Protein AF-A0A8H7NH03-F1 (afdb_monomer_lite)

Foldseek 3Di:
DDPPPPPDDPDDDQVPADDDPPDDPSDNACVVHNPDPCPPVVVPDPVVVVVVVVD

Structure (mmCIF, N/CA/C/O backbone):
data_AF-A0A8H7NH03-F1
#
_entry.id   AF-A0A8H7NH03-F1
#
loop_
_atom_site.group_PDB
_atom_site.id
_atom_site.type_symbol
_atom_site.label_atom_id
_atom_site.label_alt_id
_atom_site.label_comp_id
_atom_site.label_asym_id
_atom_site.label_entity_id
_atom_site.label_seq_id
_atom_site.pdbx_PDB_ins_code
_atom_site.Cartn_x
_atom_site.Cartn_y
_atom_site.Cartn_z
_atom_site.occupancy
_atom_site.B_iso_or_equiv
_atom_site.auth_seq_id
_atom_site.auth_comp_id
_atom_site.auth_asym_id
_atom_site.auth_atom_id
_atom_site.pdbx_PDB_model_num
ATOM 1 N N . MET A 1 1 ? -31.881 -7.469 7.420 1.00 36.00 1 MET A N 1
ATOM 2 C CA . MET A 1 1 ? -30.460 -7.068 7.465 1.00 36.00 1 MET A CA 1
ATOM 3 C C . MET A 1 1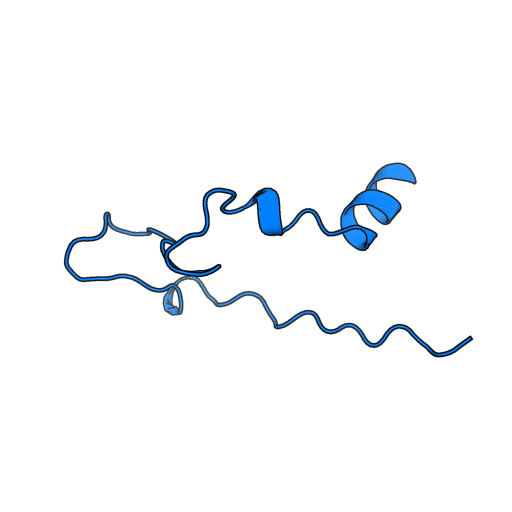 ? -29.694 -8.063 6.603 1.00 36.00 1 MET A C 1
ATOM 5 O O . MET A 1 1 ? -29.566 -9.209 7.010 1.00 36.00 1 MET A O 1
ATOM 9 N N . ALA A 1 2 ? -29.345 -7.708 5.366 1.00 32.66 2 ALA A N 1
ATOM 10 C CA . ALA A 1 2 ? -28.617 -8.624 4.484 1.00 32.66 2 ALA A CA 1
ATOM 11 C C . ALA A 1 2 ? -27.163 -8.768 4.975 1.00 32.66 2 ALA A C 1
ATOM 13 O O . ALA A 1 2 ? -26.607 -7.778 5.460 1.00 32.66 2 ALA A O 1
ATOM 14 N N . PRO A 1 3 ? -26.547 -9.959 4.885 1.00 39.78 3 PRO A N 1
ATOM 15 C CA . PRO A 1 3 ? -25.151 -10.124 5.258 1.00 39.78 3 PRO A CA 1
ATOM 16 C C . PRO A 1 3 ? -24.291 -9.280 4.314 1.00 39.78 3 PRO A C 1
ATOM 18 O O . PRO A 1 3 ? -24.435 -9.359 3.092 1.00 39.78 3 PRO A O 1
ATOM 21 N N . ILE A 1 4 ? -23.410 -8.454 4.879 1.00 50.34 4 ILE A N 1
ATOM 22 C CA . ILE A 1 4 ? -22.385 -7.745 4.113 1.00 50.34 4 ILE A CA 1
ATOM 23 C C . ILE A 1 4 ? -21.473 -8.831 3.543 1.00 50.34 4 ILE A C 1
ATOM 25 O O . ILE A 1 4 ? -20.695 -9.453 4.263 1.00 50.34 4 ILE A O 1
ATOM 29 N N . LYS A 1 5 ? -21.638 -9.126 2.255 1.00 42.03 5 LYS A N 1
ATOM 30 C CA . LYS A 1 5 ? -20.766 -10.037 1.520 1.00 42.03 5 LYS A CA 1
ATOM 31 C C . LYS A 1 5 ? -19.371 -9.415 1.549 1.00 42.03 5 LYS A C 1
ATOM 33 O O . LYS A 1 5 ? -19.216 -8.293 1.074 1.00 42.03 5 LYS A O 1
ATOM 38 N N . SER A 1 6 ? -18.390 -10.102 2.135 1.00 47.75 6 SER A N 1
ATOM 39 C CA . SER A 1 6 ? -17.000 -9.651 2.072 1.00 47.75 6 SER A CA 1
ATOM 40 C C . SER A 1 6 ? -16.591 -9.618 0.598 1.00 47.75 6 SER A C 1
ATOM 42 O O . SER A 1 6 ? -16.458 -10.658 -0.044 1.00 47.75 6 SER A O 1
ATOM 44 N N . LEU A 1 7 ? -16.518 -8.411 0.037 1.00 49.12 7 LEU A N 1
ATOM 45 C CA . LEU A 1 7 ? -16.027 -8.119 -1.312 1.00 49.12 7 LEU A CA 1
ATOM 46 C C . LEU A 1 7 ? -14.512 -7.880 -1.280 1.00 49.12 7 LEU A C 1
ATOM 48 O O . LEU A 1 7 ? -13.975 -7.141 -2.101 1.00 49.12 7 LEU A O 1
ATOM 52 N N . GLU A 1 8 ? -13.811 -8.456 -0.307 1.00 60.09 8 GLU A N 1
ATOM 53 C CA . GLU A 1 8 ? -12.365 -8.343 -0.229 1.00 60.09 8 GLU A CA 1
ATOM 54 C C . GLU A 1 8 ? -11.767 -9.283 -1.274 1.00 60.09 8 GLU A C 1
ATOM 56 O O . GLU A 1 8 ? -11.712 -10.501 -1.093 1.00 60.09 8 GLU A O 1
ATOM 61 N N . LYS A 1 9 ? -11.351 -8.717 -2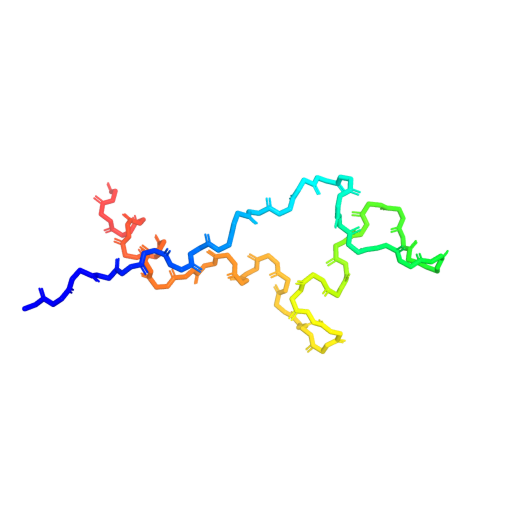.414 1.00 67.00 9 LYS A N 1
ATOM 62 C CA . LYS A 1 9 ? -10.413 -9.414 -3.295 1.00 67.00 9 LYS A CA 1
ATOM 63 C C . LYS A 1 9 ? -9.205 -9.817 -2.437 1.00 67.00 9 LYS A C 1
ATOM 65 O O . LYS A 1 9 ? -8.703 -8.965 -1.698 1.00 67.00 9 LYS A O 1
ATOM 70 N N . PRO A 1 10 ? -8.751 -11.080 -2.508 1.00 76.69 10 PRO A N 1
ATOM 71 C CA . PRO A 1 10 ? -7.528 -11.477 -1.828 1.00 76.69 10 PRO A CA 1
ATOM 72 C C . PRO A 1 10 ? -6.394 -10.546 -2.265 1.00 76.69 10 PRO A C 1
ATOM 74 O O . PRO A 1 10 ? -6.333 -10.133 -3.426 1.00 76.69 10 PRO A O 1
ATOM 77 N N . ARG A 1 11 ? -5.540 -10.166 -1.308 1.00 85.62 11 ARG A N 1
ATOM 78 C CA . ARG A 1 11 ? -4.354 -9.362 -1.609 1.00 85.62 11 ARG A CA 1
ATOM 79 C C . ARG A 1 11 ? -3.474 -10.161 -2.575 1.00 85.62 11 ARG A C 1
ATOM 81 O O . ARG A 1 11 ? -3.315 -11.356 -2.328 1.00 85.62 11 ARG A O 1
ATOM 88 N N . PRO A 1 12 ? -2.945 -9.535 -3.640 1.00 90.69 12 PRO A N 1
ATOM 89 C CA . PRO A 1 12 ? -2.032 -10.224 -4.537 1.00 90.69 12 PRO A CA 1
ATOM 90 C C . PRO A 1 12 ? -0.794 -10.674 -3.766 1.00 90.69 12 PRO A C 1
ATOM 92 O O . PRO A 1 12 ? -0.361 -10.004 -2.817 1.00 90.69 12 PRO A O 1
ATOM 95 N N . GLU A 1 13 ? -0.220 -11.790 -4.190 1.00 93.50 13 GLU A N 1
ATOM 96 C CA . GLU A 1 13 ? 1.109 -12.179 -3.742 1.00 93.50 13 GLU A CA 1
ATOM 97 C C . GLU A 1 13 ? 2.145 -11.158 -4.220 1.00 93.50 13 GLU A C 1
ATOM 99 O O . GLU A 1 13 ? 1.938 -10.414 -5.182 1.00 93.50 13 GLU A O 1
ATOM 104 N N . PHE A 1 14 ? 3.309 -11.135 -3.574 1.00 91.94 14 PHE A N 1
ATOM 105 C CA . PHE A 1 14 ? 4.370 -10.196 -3.946 1.00 91.94 14 PHE A CA 1
ATOM 106 C C . PHE A 1 14 ? 4.796 -10.339 -5.420 1.00 91.94 14 PHE A C 1
ATOM 108 O O . PHE A 1 14 ? 5.058 -9.347 -6.093 1.00 91.94 14 PHE A O 1
ATOM 115 N N . SER A 1 15 ? 4.811 -11.569 -5.944 1.00 93.00 15 SER A N 1
ATOM 116 C CA . SER A 1 15 ? 5.119 -11.861 -7.351 1.00 93.00 15 SER A CA 1
ATOM 117 C C . SER A 1 15 ? 4.042 -11.409 -8.341 1.00 93.00 15 SER A C 1
ATOM 119 O O . SER A 1 15 ? 4.279 -11.447 -9.544 1.00 93.00 15 SER A O 1
ATOM 121 N N . GLU A 1 16 ? 2.858 -11.037 -7.853 1.00 92.19 16 GLU A N 1
ATOM 122 C CA . GLU A 1 16 ? 1.714 -10.599 -8.659 1.00 92.19 16 GLU A CA 1
ATOM 123 C C . GLU A 1 16 ? 1.539 -9.071 -8.639 1.00 92.19 16 GLU A C 1
ATOM 125 O O . GLU A 1 16 ? 0.598 -8.550 -9.243 1.00 92.19 16 GLU A O 1
ATOM 130 N N . LEU A 1 17 ? 2.421 -8.340 -7.946 1.00 93.00 17 LEU A N 1
ATOM 131 C CA . LEU A 1 17 ? 2.384 -6.882 -7.928 1.00 93.00 17 LEU A CA 1
ATOM 132 C C . LEU A 1 17 ? 2.675 -6.308 -9.324 1.00 93.00 17 LEU A C 1
ATOM 134 O O . LEU A 1 17 ? 3.563 -6.812 -10.020 1.00 93.00 17 LEU A O 1
ATOM 138 N N . PRO A 1 18 ? 1.971 -5.238 -9.739 1.00 92.75 18 PRO A N 1
ATOM 139 C CA . PRO A 1 18 ? 2.323 -4.531 -10.959 1.00 92.75 18 PRO A CA 1
ATOM 140 C C . PRO A 1 18 ? 3.734 -3.950 -10.831 1.00 92.75 18 PRO A C 1
ATOM 142 O O . PRO A 1 18 ? 4.049 -3.280 -9.849 1.00 92.75 18 PRO A O 1
ATOM 145 N N . LEU A 1 19 ? 4.577 -4.233 -11.822 1.00 94.25 19 LEU A N 1
ATOM 146 C CA . LEU A 1 19 ? 5.957 -3.769 -11.868 1.00 94.25 19 LEU A CA 1
ATOM 147 C C . LEU A 1 19 ? 6.334 -3.481 -13.322 1.00 94.25 19 LEU A C 1
ATOM 149 O O . LEU A 1 19 ? 6.586 -4.402 -14.108 1.00 94.25 19 LEU A O 1
ATOM 153 N N . ALA A 1 20 ? 6.338 -2.205 -13.700 1.00 91.06 20 ALA A N 1
ATOM 154 C CA . ALA A 1 20 ? 6.783 -1.787 -15.021 1.00 91.06 20 ALA A CA 1
ATOM 155 C C . ALA A 1 20 ? 8.323 -1.827 -15.120 1.00 91.06 20 ALA A C 1
ATOM 157 O O . ALA A 1 20 ? 9.016 -1.715 -14.110 1.00 91.06 20 ALA A O 1
ATOM 158 N N . PRO A 1 21 ? 8.904 -1.926 -16.334 1.00 93.31 21 PRO A N 1
ATOM 159 C CA . PRO A 1 21 ? 10.361 -1.982 -16.513 1.00 93.31 21 PRO A CA 1
ATOM 160 C C . PRO A 1 21 ? 11.130 -0.777 -15.952 1.00 93.31 21 PRO A C 1
ATOM 162 O O . PRO A 1 21 ? 12.329 -0.869 -15.706 1.00 93.31 21 PRO A O 1
ATOM 165 N N . THR A 1 22 ? 10.455 0.363 -15.810 1.00 95.19 22 THR A N 1
ATOM 166 C CA . THR A 1 22 ? 11.011 1.615 -15.282 1.00 95.19 22 THR A CA 1
ATOM 167 C C . THR A 1 22 ? 10.811 1.778 -13.782 1.00 95.19 22 THR A C 1
ATOM 169 O O . THR A 1 22 ? 11.362 2.714 -13.202 1.00 95.19 22 THR A O 1
ATOM 172 N N . ASP A 1 23 ? 10.010 0.917 -13.161 1.00 93.44 23 ASP A N 1
ATOM 173 C CA . ASP A 1 23 ? 9.676 1.052 -11.755 1.00 93.44 23 ASP A CA 1
ATOM 174 C C . ASP A 1 23 ? 10.854 0.623 -10.875 1.00 93.44 23 ASP A C 1
ATOM 176 O O . ASP A 1 23 ? 11.622 -0.280 -11.232 1.00 93.44 23 ASP A O 1
ATOM 180 N N . PRO A 1 24 ? 11.003 1.230 -9.687 1.00 94.44 24 PRO A N 1
ATOM 181 C CA . PRO A 1 24 ? 11.912 0.711 -8.681 1.00 94.44 24 PRO A CA 1
ATOM 182 C C . PRO A 1 24 ? 11.594 -0.761 -8.360 1.00 94.44 24 PRO A C 1
ATOM 184 O O . PRO A 1 24 ? 10.418 -1.123 -8.270 1.00 94.44 24 PRO A O 1
ATOM 187 N N . PRO A 1 25 ? 12.608 -1.616 -8.128 1.00 93.44 25 PRO A N 1
ATOM 188 C CA . PRO A 1 25 ? 12.375 -2.993 -7.711 1.00 93.44 25 PRO A CA 1
ATOM 189 C C . PRO A 1 25 ? 11.467 -3.058 -6.479 1.00 93.44 25 PRO A C 1
ATOM 191 O O . PRO A 1 25 ? 11.625 -2.258 -5.557 1.00 93.44 25 PRO A O 1
ATOM 194 N N . ALA A 1 26 ? 10.561 -4.040 -6.452 1.00 91.31 26 ALA A N 1
ATOM 195 C CA . ALA A 1 26 ? 9.596 -4.237 -5.367 1.00 91.31 26 ALA A CA 1
ATOM 196 C C . ALA A 1 26 ? 8.581 -3.089 -5.177 1.00 91.31 26 ALA A C 1
ATOM 198 O O . ALA A 1 26 ? 8.009 -2.960 -4.091 1.00 91.31 26 ALA A O 1
ATOM 199 N N . SER A 1 27 ? 8.344 -2.255 -6.198 1.00 93.56 27 SER A N 1
ATOM 200 C CA . SER A 1 27 ? 7.248 -1.286 -6.156 1.00 93.56 27 SER A CA 1
ATOM 201 C C . SER A 1 27 ? 5.883 -1.993 -6.160 1.00 93.56 27 SER A C 1
ATOM 203 O O . SER A 1 27 ? 5.735 -3.132 -6.598 1.00 93.56 27 SER A O 1
ATOM 205 N N . ALA A 1 28 ? 4.873 -1.295 -5.643 1.00 94.12 28 ALA A N 1
ATOM 206 C CA . ALA A 1 28 ? 3.462 -1.667 -5.764 1.00 94.12 28 ALA A CA 1
ATOM 207 C C . ALA A 1 28 ? 2.686 -0.574 -6.52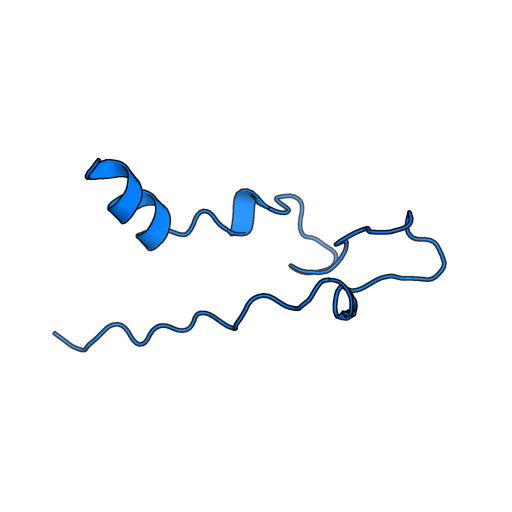1 1.00 94.12 28 ALA A C 1
ATOM 209 O O . ALA A 1 28 ? 1.513 -0.315 -6.243 1.00 94.12 28 ALA A O 1
ATOM 210 N N . TRP A 1 29 ? 3.371 0.149 -7.410 1.00 94.38 29 TRP A N 1
ATOM 211 C CA . TRP A 1 29 ? 2.776 1.245 -8.169 1.00 94.38 29 TRP A CA 1
ATOM 212 C C . TRP A 1 29 ? 1.686 0.709 -9.098 1.00 94.38 29 TRP A C 1
ATOM 214 O O . TRP A 1 29 ? 1.797 -0.388 -9.630 1.00 94.38 29 TRP A O 1
ATOM 224 N N . GLY A 1 30 ? 0.582 1.443 -9.227 1.00 93.19 30 GLY A N 1
ATOM 225 C CA . GLY A 1 30 ? -0.573 0.997 -10.011 1.00 93.19 30 GLY A CA 1
ATOM 226 C C . GLY A 1 30 ? -1.436 -0.088 -9.349 1.00 93.19 30 GLY A C 1
ATOM 227 O O . GLY A 1 30 ? -2.495 -0.409 -9.884 1.00 93.19 30 GLY A O 1
ATOM 228 N N . LEU A 1 31 ? -1.079 -0.610 -8.163 1.00 93.62 31 LEU A N 1
ATOM 229 C CA . LEU A 1 31 ? -1.890 -1.615 -7.451 1.00 93.62 31 LEU A CA 1
ATOM 230 C C . LEU A 1 31 ? -3.331 -1.139 -7.184 1.00 93.62 31 LEU A C 1
ATOM 232 O O . LEU A 1 31 ? -4.276 -1.920 -7.299 1.00 93.62 31 LEU A O 1
ATOM 236 N N . TRP A 1 32 ? -3.501 0.144 -6.858 1.00 93.00 32 TRP A N 1
ATOM 237 C CA . TRP A 1 32 ? -4.806 0.789 -6.655 1.00 93.00 32 TRP A CA 1
ATOM 238 C C . TRP A 1 32 ? -5.217 1.701 -7.825 1.00 93.00 32 TRP A C 1
ATOM 240 O O . TRP A 1 32 ? -6.212 2.416 -7.731 1.00 93.00 32 TRP A O 1
ATOM 250 N N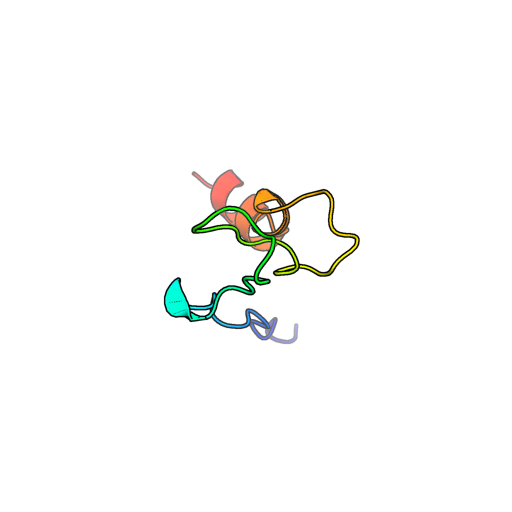 . GLY A 1 33 ? -4.493 1.633 -8.947 1.00 93.44 33 GLY A N 1
ATOM 251 C CA . GLY A 1 33 ? -4.681 2.465 -10.135 1.00 93.44 33 GLY A CA 1
ATOM 252 C C . GLY A 1 33 ? -3.589 3.521 -10.316 1.00 93.44 33 GLY A C 1
ATOM 253 O O . GLY A 1 33 ? -2.950 3.955 -9.362 1.00 93.44 33 GLY A O 1
ATOM 254 N N . ASP A 1 34 ? -3.392 3.954 -11.560 1.00 93.12 34 ASP A N 1
ATOM 255 C CA . ASP A 1 34 ? -2.282 4.838 -11.959 1.00 93.12 34 ASP A CA 1
ATOM 256 C C . ASP A 1 34 ? -2.376 6.265 -11.400 1.00 93.12 34 ASP A C 1
ATOM 258 O O . ASP A 1 34 ? -1.444 7.051 -11.537 1.00 93.12 34 ASP A O 1
ATOM 262 N N . GLN A 1 35 ? -3.524 6.636 -10.835 1.00 95.62 35 GLN A N 1
ATOM 263 C CA . GLN A 1 35 ? -3.779 7.949 -10.232 1.00 95.62 35 GLN A CA 1
ATOM 264 C C . GLN A 1 35 ? -3.955 7.852 -8.710 1.00 95.62 35 GLN A C 1
ATOM 266 O O . GLN A 1 35 ? -4.425 8.800 -8.087 1.00 95.62 35 GLN A O 1
ATOM 271 N N . ASP A 1 36 ? -3.648 6.697 -8.115 1.00 95.62 36 ASP A N 1
ATOM 272 C CA . ASP A 1 36 ? -3.681 6.540 -6.666 1.00 95.62 36 ASP A CA 1
ATOM 273 C C . ASP A 1 36 ? -2.535 7.316 -6.003 1.00 95.62 36 ASP A C 1
ATOM 275 O O . ASP A 1 36 ? -1.372 7.189 -6.381 1.00 95.62 36 ASP A O 1
ATOM 279 N N . GLU A 1 37 ? -2.879 8.082 -4.970 1.00 96.31 37 GLU A N 1
ATOM 280 C CA . GLU A 1 37 ? -1.932 8.850 -4.152 1.00 96.31 37 GLU A CA 1
ATOM 281 C C . GLU A 1 37 ? -1.877 8.347 -2.697 1.00 96.31 37 GLU A C 1
ATOM 283 O O . GLU A 1 37 ? -1.111 8.865 -1.883 1.00 96.31 37 GLU A O 1
ATOM 288 N N . LEU A 1 38 ? -2.696 7.350 -2.339 1.00 96.31 38 LEU A N 1
ATOM 289 C CA . LEU A 1 38 ? -2.853 6.879 -0.960 1.00 96.31 38 LEU A CA 1
ATOM 290 C C . LEU A 1 38 ? -1.980 5.662 -0.640 1.00 96.31 38 LEU A C 1
ATOM 292 O O . LEU A 1 38 ? -1.564 5.477 0.511 1.00 96.31 38 LEU A O 1
ATOM 296 N N . GLY A 1 39 ? -1.715 4.807 -1.627 1.00 93.44 39 GLY A N 1
ATOM 297 C CA . GLY A 1 39 ? -0.950 3.585 -1.446 1.00 93.44 39 GLY A CA 1
ATOM 298 C C . GLY A 1 39 ? -1.578 2.665 -0.397 1.00 93.44 39 GLY A C 1
ATOM 299 O O . GLY A 1 39 ? -2.773 2.365 -0.418 1.00 93.44 39 GLY A O 1
ATOM 300 N N . THR A 1 40 ? -0.776 2.226 0.575 1.00 93.56 40 THR A N 1
ATOM 301 C CA . THR A 1 40 ? -1.209 1.280 1.617 1.00 93.56 40 THR A CA 1
ATOM 302 C C . THR A 1 40 ? -2.302 1.824 2.537 1.00 93.56 40 THR A C 1
ATOM 304 O O . THR A 1 40 ? -2.964 1.028 3.205 1.00 93.56 40 THR A O 1
ATOM 307 N N . LEU A 1 41 ? -2.566 3.136 2.545 1.00 95.44 41 LEU A N 1
ATOM 308 C CA . LEU A 1 41 ? -3.710 3.705 3.265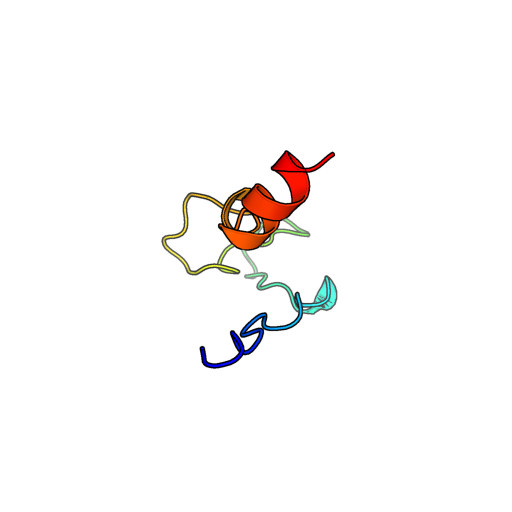 1.00 95.44 41 LEU A CA 1
ATOM 309 C C . LEU A 1 41 ? -5.052 3.187 2.728 1.00 95.44 41 LEU A C 1
ATOM 311 O O . LEU A 1 41 ? -6.013 3.112 3.491 1.00 95.44 41 LEU A O 1
ATOM 315 N N . ASN A 1 42 ? -5.107 2.722 1.476 1.00 93.69 42 ASN A N 1
ATOM 316 C CA . ASN A 1 42 ? -6.280 2.046 0.915 1.00 93.69 42 ASN A CA 1
ATOM 317 C C . ASN A 1 42 ? -6.657 0.748 1.665 1.00 93.69 42 ASN A C 1
ATOM 319 O O . ASN A 1 42 ? -7.765 0.238 1.500 1.00 93.69 42 ASN A O 1
ATOM 323 N N . LEU A 1 43 ? -5.771 0.212 2.517 1.00 92.00 43 LEU A N 1
ATOM 324 C CA . LEU A 1 43 ? -6.071 -0.924 3.399 1.00 92.00 43 LEU A CA 1
ATOM 325 C C .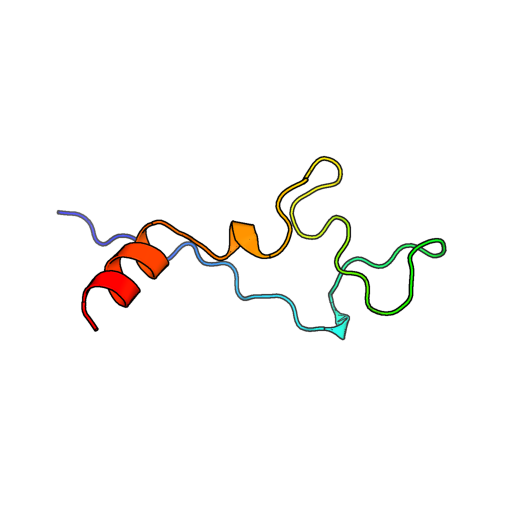 LEU A 1 43 ? -6.940 -0.534 4.607 1.00 92.00 43 LEU A C 1
ATOM 327 O O . LEU A 1 43 ? -7.527 -1.409 5.248 1.00 92.00 43 LEU A O 1
ATOM 331 N N . LEU A 1 44 ? -7.039 0.758 4.933 1.00 93.44 44 LEU A N 1
ATOM 332 C CA . LEU A 1 44 ? -7.829 1.267 6.055 1.00 93.44 44 LEU A CA 1
ATOM 333 C C . LEU A 1 44 ? -9.310 1.374 5.675 1.00 93.44 44 LEU A C 1
ATOM 335 O O . LEU A 1 44 ? -9.875 2.458 5.538 1.00 93.44 44 LEU A O 1
ATOM 339 N N . THR A 1 45 ? -9.963 0.226 5.509 1.00 90.31 45 THR A N 1
ATOM 340 C CA . THR A 1 45 ? -11.402 0.187 5.229 1.00 90.31 45 THR A CA 1
ATOM 341 C C . THR A 1 45 ? -12.217 0.560 6.477 1.00 90.31 45 THR A C 1
ATOM 343 O O . THR A 1 45 ? -11.760 0.354 7.608 1.00 90.31 45 THR A O 1
ATOM 346 N N . PRO A 1 46 ? -13.469 1.036 6.326 1.00 92.56 46 PRO A N 1
ATOM 347 C CA . PRO A 1 46 ? -14.341 1.309 7.471 1.00 92.56 46 PRO A CA 1
ATOM 348 C C . PRO A 1 46 ? -14.536 0.105 8.402 1.00 92.56 46 PRO A C 1
ATOM 350 O O . PRO A 1 46 ? -14.760 0.280 9.600 1.00 92.56 46 PRO A O 1
ATOM 353 N N . ASP A 1 47 ? -14.463 -1.119 7.870 1.00 91.31 47 ASP A N 1
ATOM 354 C CA . ASP A 1 47 ? -14.534 -2.329 8.685 1.00 91.31 47 ASP A CA 1
ATOM 355 C C . ASP A 1 47 ? -13.265 -2.544 9.518 1.00 91.31 47 ASP A C 1
ATOM 357 O O . ASP A 1 47 ? -13.369 -2.759 10.726 1.00 91.31 47 ASP A O 1
ATOM 361 N N . VAL A 1 48 ? -12.082 -2.415 8.904 1.00 91.62 48 VAL A N 1
ATOM 362 C CA . VAL A 1 48 ? -10.790 -2.489 9.608 1.00 91.62 48 VAL A CA 1
ATOM 363 C C . VAL A 1 48 ? -10.739 -1.456 10.736 1.00 91.62 48 VAL A C 1
ATOM 365 O O . VAL A 1 48 ? -10.412 -1.807 11.868 1.00 91.62 48 VAL A O 1
ATOM 368 N N . ILE A 1 49 ? -11.154 -0.214 10.462 1.00 94.81 49 ILE A N 1
ATOM 369 C CA . ILE A 1 49 ? -11.205 0.867 11.459 1.00 94.81 49 ILE A CA 1
ATOM 370 C C . ILE A 1 49 ? -12.167 0.512 12.603 1.00 94.81 49 ILE A C 1
ATOM 372 O O . ILE A 1 49 ? -11.811 0.631 13.775 1.00 94.81 49 ILE A O 1
ATOM 376 N N . ARG A 1 50 ? -13.379 0.032 12.286 1.00 96.00 50 ARG A N 1
ATOM 377 C CA . ARG A 1 50 ? -14.367 -0.369 13.301 1.00 96.00 50 ARG A CA 1
ATOM 378 C C . ARG A 1 50 ? -13.861 -1.512 14.180 1.00 96.00 50 ARG A C 1
ATOM 380 O O . ARG A 1 50 ? -14.189 -1.537 15.364 1.00 96.00 50 ARG A O 1
ATOM 387 N N . ARG A 1 51 ? -13.139 -2.481 13.608 1.00 95.19 51 ARG A N 1
ATOM 388 C CA . ARG A 1 51 ? -12.553 -3.597 14.362 1.00 95.19 51 ARG A CA 1
ATOM 389 C C . ARG A 1 51 ? -11.453 -3.105 15.298 1.00 95.19 51 ARG A C 1
ATOM 391 O O . ARG A 1 51 ? -11.525 -3.410 16.479 1.00 95.19 51 ARG A O 1
ATOM 398 N N . ALA A 1 52 ? -10.527 -2.288 14.798 1.00 95.19 52 ALA A N 1
ATOM 399 C CA . ALA A 1 52 ? -9.438 -1.730 15.600 1.00 95.19 52 ALA A CA 1
ATOM 400 C C . ALA A 1 52 ? -9.936 -0.861 16.770 1.00 95.19 52 ALA A C 1
ATOM 402 O O . ALA A 1 52 ? -9.347 -0.878 17.840 1.00 95.19 52 ALA A O 1
ATOM 403 N N . ALA A 1 53 ? -11.052 -0.143 16.601 1.00 97.06 53 ALA A N 1
ATOM 404 C CA . ALA A 1 53 ? -11.640 0.684 17.660 1.00 97.06 53 ALA A CA 1
ATOM 405 C C . ALA A 1 53 ? -12.243 -0.107 18.845 1.00 97.06 53 ALA A C 1
ATOM 407 O O . ALA A 1 53 ? -12.752 0.514 19.776 1.00 97.06 53 ALA A O 1
ATOM 408 N N . LYS A 1 54 ? -12.267 -1.447 18.788 1.00 96.69 54 LYS A N 1
ATOM 409 C CA . LYS A 1 54 ? -12.794 -2.323 19.851 1.00 96.69 54 LYS A CA 1
ATOM 410 C C . LYS A 1 54 ? -11.712 -2.948 20.741 1.00 96.69 54 LYS A C 1
ATOM 412 O O . LYS A 1 54 ? -12.091 -3.633 21.689 1.00 96.69 54 LYS A O 1
ATOM 417 N N . GLU A 1 55 ? -10.436 -2.776 20.401 1.00 81.56 55 GLU A N 1
ATOM 418 C CA . GLU A 1 55 ? -9.290 -3.184 21.235 1.00 81.56 55 GLU A CA 1
ATOM 419 C C . GLU A 1 55 ? -9.169 -2.291 22.479 1.00 81.56 55 GLU A C 1
ATOM 421 O O . GLU A 1 55 ? -8.809 -2.824 23.552 1.00 81.56 55 GLU A O 1
#

Organism: Bionectria ochroleuca (NCBI:txid29856)

Sequence (55 aa):
MAPIKSLEKPRPEFSELPLAPTDPPASAWGLWGDQDELGTLNLLTPDVIRRAAKE

Secondary structure (DSSP, 8-state):
--------PPPPPGGGS---TTSPTT--TTTT-TT---GGGGG--HHHHHHHTT-

pLDDT: mean 85.4, std 17.72, range [32.66, 97.06]

Radius of gyration: 14.7 Å; chains: 1; bounding box: 43×21×38 Å